Protein AF-A0A7S2C4W4-F1 (afdb_monomer_lite)

Organism: NCBI:txid156173

Sequence (121 aa):
ASQEVAYVHTVGALIPRLLAGRKCAALFIGAPGSGKSYAAFGSSFGVDRHSTEPLEFAASGDEEWGAAPRASRQIFESLGEAVGPAGPLELSVTWYELRGTSIIDLLSTPVRGSAKKGGGS

pLDDT: mean 75.78, std 19.7, range [38.66, 96.19]

Foldseek 3Di:
DALVVVLVVFVVVCLVVVVVVDDDDDDQDDDPPPCSCCQAAFPPPPPVVPPPDPPPPPPPDPRRGHNNVVSVVVNVVVLVVDCDPVGRDDDDDWDWDDDPPDIDTPVPDDSPDDPPPPDDD

Structure (mmCIF, N/CA/C/O backbone):
data_AF-A0A7S2C4W4-F1
#
_entry.id   AF-A0A7S2C4W4-F1
#
loop_
_atom_site.group_PDB
_atom_site.id
_atom_site.type_symbol
_atom_site.label_atom_id
_atom_site.label_alt_id
_atom_site.label_comp_id
_atom_site.label_asym_id
_atom_site.label_entity_id
_atom_site.label_seq_id
_atom_site.pdbx_PDB_ins_code
_atom_site.Cartn_x
_atom_site.Cartn_y
_atom_site.Cartn_z
_atom_site.occupancy
_atom_site.B_iso_or_equiv
_atom_site.auth_seq_id
_atom_site.auth_comp_id
_atom_site.auth_asym_id
_atom_site.auth_atom_id
_atom_site.pdbx_PDB_model_num
ATOM 1 N N . ALA A 1 1 ? 9.535 7.581 -16.071 1.00 76.31 1 ALA A N 1
ATOM 2 C CA . ALA A 1 1 ? 9.069 8.393 -14.928 1.00 76.31 1 ALA A CA 1
ATOM 3 C C . ALA A 1 1 ? 9.706 7.837 -13.660 1.00 76.31 1 ALA A C 1
ATOM 5 O O . ALA A 1 1 ? 9.887 6.625 -13.607 1.00 76.31 1 ALA A O 1
ATOM 6 N N . SER A 1 2 ? 10.080 8.680 -12.692 1.00 84.25 2 SER A N 1
ATOM 7 C CA . SER A 1 2 ? 10.555 8.208 -11.381 1.00 84.25 2 SER A CA 1
ATOM 8 C C . SER A 1 2 ? 9.411 7.559 -10.588 1.00 84.25 2 SER A C 1
ATOM 10 O O . SER A 1 2 ? 8.237 7.752 -10.921 1.00 84.25 2 SER A O 1
ATOM 12 N N . GLN A 1 3 ? 9.740 6.799 -9.537 1.00 83.44 3 GLN A N 1
ATOM 13 C CA . GLN A 1 3 ? 8.733 6.223 -8.635 1.00 83.44 3 GLN A CA 1
ATOM 14 C C . GLN A 1 3 ? 7.874 7.305 -7.974 1.00 83.44 3 GLN A C 1
ATOM 16 O O . GLN A 1 3 ? 6.664 7.141 -7.854 1.00 83.44 3 GLN A O 1
ATOM 21 N N . GLU A 1 4 ? 8.482 8.436 -7.623 1.00 85.75 4 GLU A N 1
ATOM 22 C CA . GLU A 1 4 ? 7.785 9.595 -7.075 1.00 85.75 4 GLU A CA 1
ATOM 23 C C . G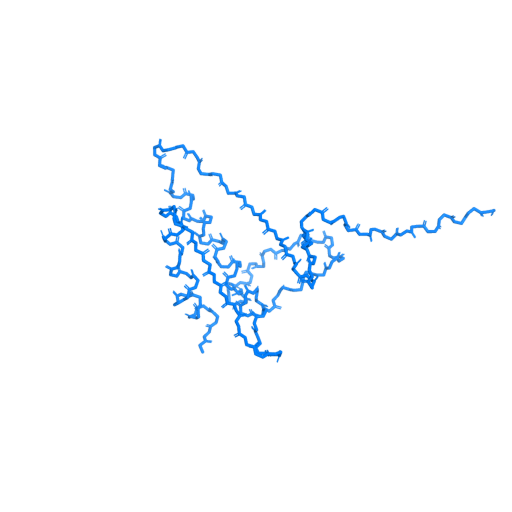LU A 1 4 ? 6.765 10.177 -8.063 1.00 85.75 4 GLU A C 1
ATOM 25 O O . GLU A 1 4 ? 5.596 10.345 -7.721 1.00 85.75 4 GLU A O 1
ATOM 30 N N . VAL A 1 5 ? 7.164 10.408 -9.319 1.00 89.00 5 VAL A N 1
ATOM 31 C CA . VAL A 1 5 ? 6.246 10.919 -10.350 1.00 89.00 5 VAL A CA 1
ATOM 32 C C . VAL A 1 5 ? 5.105 9.929 -10.591 1.00 89.00 5 VAL A C 1
ATOM 34 O O . VAL A 1 5 ? 3.943 10.327 -10.685 1.00 89.00 5 VAL A O 1
ATOM 37 N N . ALA A 1 6 ? 5.409 8.629 -10.652 1.00 89.06 6 ALA A N 1
ATOM 38 C CA . ALA A 1 6 ? 4.383 7.600 -10.783 1.00 89.06 6 ALA A CA 1
ATOM 39 C C . ALA A 1 6 ? 3.416 7.616 -9.588 1.00 89.06 6 ALA A C 1
ATOM 41 O O . ALA A 1 6 ? 2.205 7.542 -9.789 1.00 89.06 6 ALA A O 1
ATOM 42 N N . TYR A 1 7 ? 3.928 7.763 -8.365 1.00 92.94 7 TYR A N 1
ATOM 43 C CA . TYR A 1 7 ? 3.131 7.850 -7.145 1.00 92.94 7 TYR A CA 1
ATOM 44 C C . TYR A 1 7 ? 2.171 9.044 -7.163 1.00 92.94 7 TYR A C 1
ATOM 46 O O . TYR A 1 7 ? 0.964 8.845 -6.998 1.00 92.94 7 TYR A O 1
ATOM 54 N N . VAL A 1 8 ? 2.678 10.256 -7.420 1.00 92.62 8 VAL A N 1
ATOM 55 C CA . VAL A 1 8 ? 1.890 11.504 -7.417 1.00 92.62 8 VAL A CA 1
ATOM 56 C C . VAL A 1 8 ? 0.684 11.406 -8.353 1.00 92.62 8 VAL A C 1
ATOM 58 O O . VAL A 1 8 ? -0.430 11.776 -7.980 1.00 92.62 8 VAL A O 1
ATOM 61 N N . HIS A 1 9 ? 0.878 10.845 -9.547 1.00 93.12 9 HIS A N 1
ATOM 62 C CA . HIS A 1 9 ? -0.175 10.740 -10.559 1.00 93.12 9 HIS A CA 1
ATOM 63 C C . HIS A 1 9 ? -1.039 9.472 -10.457 1.00 93.12 9 HIS A C 1
ATOM 65 O O . HIS A 1 9 ? -1.953 9.302 -11.264 1.00 93.12 9 HIS A O 1
ATOM 71 N N . THR A 1 10 ? -0.786 8.587 -9.486 1.00 94.06 10 THR A N 1
ATOM 72 C CA . THR A 1 10 ? -1.569 7.356 -9.288 1.00 94.06 10 THR A CA 1
ATOM 73 C C . THR A 1 10 ? -2.068 7.229 -7.849 1.00 94.06 10 THR A C 1
ATOM 75 O O . THR A 1 10 ? -3.141 7.736 -7.525 1.00 94.06 10 THR A O 1
ATOM 78 N N . VAL A 1 11 ? -1.308 6.567 -6.976 1.00 95.94 11 VAL A N 1
ATOM 79 C CA . VAL A 1 11 ? -1.693 6.253 -5.595 1.00 95.94 11 VAL A CA 1
ATOM 80 C C . VAL A 1 11 ? -1.850 7.517 -4.751 1.00 95.94 11 VAL A C 1
ATOM 82 O O . VAL A 1 11 ? -2.841 7.634 -4.033 1.00 95.94 11 VAL A O 1
ATOM 85 N N . GLY A 1 12 ? -0.951 8.495 -4.891 1.00 94.31 12 GLY A N 1
ATOM 86 C CA . GLY A 1 12 ? -1.017 9.759 -4.149 1.00 94.31 12 GLY A CA 1
ATOM 87 C C . GLY A 1 12 ? -2.324 10.520 -4.393 1.00 94.31 12 GLY A C 1
ATOM 88 O O . GLY A 1 12 ? -2.937 11.039 -3.461 1.00 94.31 12 GLY A O 1
ATOM 89 N N . ALA A 1 13 ? -2.838 10.489 -5.626 1.00 94.75 13 ALA A N 1
ATOM 90 C CA . ALA A 1 13 ? -4.115 11.110 -5.976 1.00 94.75 13 ALA A CA 1
ATOM 91 C C . ALA A 1 13 ? -5.338 10.434 -5.313 1.00 94.75 13 ALA A C 1
ATOM 93 O O . ALA A 1 13 ? -6.434 11.006 -5.299 1.00 94.75 13 ALA A O 1
ATOM 94 N N . LEU A 1 14 ? -5.196 9.217 -4.775 1.00 95.56 14 LEU A N 1
ATOM 95 C CA . LEU A 1 14 ? -6.270 8.504 -4.075 1.00 95.56 14 LEU A CA 1
ATOM 96 C C . LEU A 1 14 ? -6.356 8.868 -2.588 1.00 95.56 14 LEU A C 1
ATOM 98 O O . LEU A 1 14 ? -7.435 8.721 -2.010 1.00 95.56 14 LEU A O 1
ATOM 102 N N . ILE A 1 15 ? -5.274 9.368 -1.982 1.00 92.06 15 ILE A N 1
ATOM 103 C CA . ILE A 1 15 ? -5.197 9.609 -0.533 1.00 92.06 15 ILE A CA 1
ATOM 104 C C . ILE A 1 15 ? -6.267 10.596 -0.039 1.00 92.06 15 ILE A C 1
ATOM 106 O O . ILE A 1 15 ? -7.016 10.227 0.866 1.00 92.06 15 ILE A O 1
ATOM 110 N N . PRO A 1 16 ? -6.489 11.774 -0.660 1.00 90.31 16 PRO A N 1
ATOM 111 C CA . PRO A 1 16 ? -7.549 12.682 -0.207 1.00 90.31 16 PRO A CA 1
ATOM 112 C C . PRO A 1 16 ? -8.953 12.066 -0.294 1.00 90.31 16 PRO A C 1
ATOM 114 O O . PRO A 1 16 ? -9.833 12.376 0.504 1.00 90.31 16 PRO A O 1
ATOM 117 N N . ARG A 1 17 ? -9.180 11.160 -1.256 1.00 91.75 17 ARG A N 1
ATOM 118 C CA . ARG A 1 17 ? -10.462 10.452 -1.405 1.00 91.75 17 ARG A CA 1
ATOM 119 C C . ARG A 1 17 ? -10.645 9.405 -0.308 1.00 91.75 17 ARG A C 1
ATOM 121 O O . ARG A 1 17 ? -11.756 9.273 0.198 1.00 91.75 17 ARG A O 1
ATOM 128 N N . LEU A 1 18 ? -9.571 8.694 0.044 1.00 90.62 18 LEU A N 1
ATOM 129 C CA . LEU A 1 18 ? -9.552 7.738 1.149 1.00 90.62 18 LEU A CA 1
ATOM 130 C C . LEU A 1 18 ? -9.865 8.440 2.477 1.00 90.62 18 LEU A C 1
ATOM 132 O O . LEU A 1 18 ? -10.761 8.009 3.194 1.00 90.62 18 LEU A O 1
ATOM 136 N N . LEU A 1 19 ? -9.196 9.564 2.752 1.00 86.38 19 LEU A N 1
ATOM 137 C CA . LEU A 1 19 ? -9.407 10.363 3.967 1.00 86.38 19 LEU A CA 1
ATOM 138 C C . LEU A 1 19 ? -10.808 10.990 4.036 1.00 86.38 19 LEU A C 1
ATOM 140 O O . LEU A 1 19 ? -11.354 11.162 5.118 1.00 86.38 19 LEU A O 1
ATOM 144 N N . ALA A 1 20 ? -11.441 11.248 2.889 1.00 86.38 20 ALA A N 1
ATOM 145 C CA . ALA A 1 20 ? -12.849 11.641 2.808 1.00 86.38 20 ALA A CA 1
ATOM 146 C C . ALA A 1 20 ? -13.839 10.466 3.011 1.00 86.38 20 ALA A C 1
ATOM 148 O O . ALA A 1 20 ? -15.026 10.602 2.707 1.00 86.38 20 ALA A O 1
ATOM 149 N N . GLY A 1 21 ? -13.370 9.298 3.463 1.00 86.50 21 GLY A N 1
ATOM 150 C CA . GLY A 1 21 ? -14.196 8.126 3.768 1.00 86.50 21 GLY A CA 1
ATOM 151 C C . GLY A 1 21 ? -14.542 7.246 2.564 1.00 86.50 21 GLY A C 1
ATOM 152 O O . GLY A 1 21 ? -15.405 6.371 2.671 1.00 86.50 21 GLY A O 1
ATOM 153 N N . ARG A 1 22 ? -13.906 7.448 1.399 1.00 91.50 22 ARG A N 1
ATOM 154 C CA . ARG A 1 22 ? -14.135 6.577 0.234 1.00 91.50 22 ARG A CA 1
ATOM 155 C C . ARG A 1 22 ? -13.249 5.339 0.261 1.00 91.50 22 ARG A C 1
ATOM 157 O O . ARG A 1 22 ? -12.131 5.351 0.759 1.00 91.50 22 ARG A O 1
ATOM 164 N N . LYS A 1 23 ? -13.733 4.276 -0.380 1.00 94.31 23 LYS A N 1
ATOM 165 C CA . LYS A 1 23 ? -12.946 3.070 -0.655 1.00 94.31 23 LYS A CA 1
ATOM 166 C C . LYS A 1 23 ? -12.129 3.280 -1.928 1.00 94.31 23 LYS A C 1
ATOM 168 O O . LYS A 1 23 ? -12.695 3.581 -2.978 1.00 94.31 23 LYS A O 1
ATOM 173 N N . CYS A 1 24 ? -10.817 3.101 -1.828 1.00 94.81 24 CYS A N 1
ATOM 174 C CA . CYS A 1 24 ? -9.864 3.276 -2.921 1.00 94.81 24 CYS A CA 1
ATOM 175 C C . CYS A 1 24 ? -9.043 1.994 -3.106 1.00 94.81 24 CYS A C 1
ATOM 177 O O . CYS A 1 24 ? -8.740 1.310 -2.133 1.00 94.81 24 CYS A O 1
ATOM 179 N N . ALA A 1 25 ? -8.660 1.688 -4.345 1.00 95.25 25 ALA A N 1
ATOM 180 C CA . ALA A 1 25 ? -7.770 0.576 -4.665 1.00 95.25 25 ALA A CA 1
ATOM 181 C C . ALA A 1 25 ? -6.801 0.986 -5.778 1.00 95.25 25 ALA A C 1
ATOM 183 O O . ALA A 1 25 ? -7.177 1.721 -6.692 1.00 95.25 25 ALA A O 1
ATOM 184 N N . ALA A 1 26 ? -5.570 0.485 -5.705 1.00 95.00 26 ALA A N 1
ATOM 185 C CA . ALA A 1 26 ? -4.560 0.633 -6.744 1.00 95.00 26 ALA A CA 1
ATOM 186 C C . ALA A 1 26 ? -4.074 -0.752 -7.179 1.00 95.00 26 ALA A C 1
ATOM 188 O O . ALA A 1 26 ? -3.847 -1.627 -6.345 1.00 95.00 26 ALA 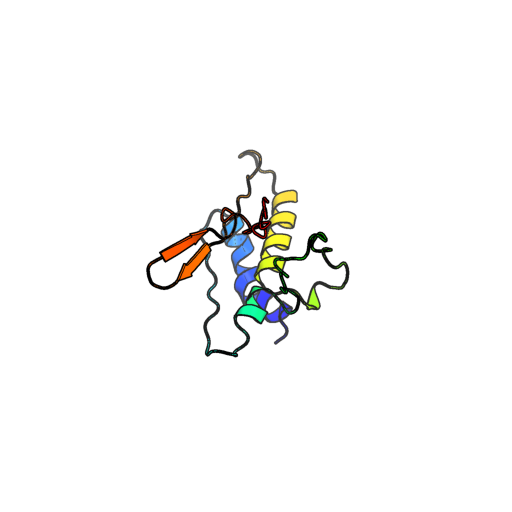A O 1
ATOM 189 N N . LEU A 1 27 ? -3.933 -0.949 -8.490 1.00 95.62 27 LEU A N 1
ATOM 190 C CA . LEU A 1 27 ? -3.556 -2.228 -9.087 1.00 95.62 27 LEU A CA 1
ATOM 191 C C . LEU A 1 27 ? -2.236 -2.077 -9.841 1.00 95.62 27 LEU A C 1
ATOM 193 O O . LEU A 1 27 ? -2.098 -1.206 -10.697 1.00 95.62 27 LEU A O 1
ATOM 197 N N . PHE A 1 28 ? -1.288 -2.968 -9.558 1.00 94.44 28 PHE A N 1
ATOM 198 C CA . PHE A 1 28 ? 0.003 -3.037 -10.241 1.00 94.44 28 PHE A CA 1
ATOM 199 C C . PHE A 1 28 ? -0.027 -4.208 -11.226 1.00 94.44 28 PHE A C 1
ATOM 201 O O . PHE A 1 28 ? 0.118 -5.364 -10.830 1.00 94.44 28 PHE A O 1
ATOM 208 N N . ILE A 1 29 ? -0.248 -3.920 -12.510 1.00 95.50 29 ILE A N 1
ATOM 209 C CA . ILE A 1 29 ? -0.478 -4.927 -13.558 1.00 95.50 29 ILE A CA 1
ATOM 210 C C . ILE A 1 29 ? 0.649 -4.863 -14.594 1.00 95.50 29 ILE A C 1
ATOM 212 O O . ILE A 1 29 ? 1.084 -3.786 -14.988 1.00 95.50 29 ILE A O 1
ATOM 216 N N . GLY A 1 30 ? 1.132 -6.025 -15.036 1.00 95.12 30 GLY A N 1
ATOM 217 C CA . GLY A 1 30 ? 2.216 -6.133 -16.012 1.00 95.12 30 GLY A CA 1
ATOM 218 C C . GLY A 1 30 ? 2.831 -7.531 -16.073 1.00 95.12 30 GLY A C 1
ATOM 219 O O . GLY A 1 30 ? 2.616 -8.360 -15.182 1.00 95.12 30 GLY A O 1
ATOM 220 N N . ALA A 1 31 ? 3.622 -7.792 -17.114 1.00 96.19 31 ALA A N 1
ATOM 221 C CA . ALA A 1 31 ? 4.303 -9.071 -17.325 1.00 96.19 31 ALA A CA 1
ATOM 222 C C . ALA A 1 31 ? 5.279 -9.424 -16.176 1.00 96.19 31 ALA A C 1
ATOM 224 O O . ALA A 1 31 ? 5.721 -8.539 -15.435 1.00 96.19 31 ALA A O 1
ATOM 225 N N . PRO A 1 32 ? 5.628 -10.706 -15.963 1.00 93.38 32 PRO A N 1
ATOM 226 C CA . PRO A 1 32 ? 6.719 -11.077 -15.059 1.00 93.38 32 PRO A CA 1
ATOM 227 C C . PRO A 1 32 ? 7.994 -10.271 -15.363 1.00 93.38 32 PRO A C 1
ATOM 229 O O . PRO A 1 32 ? 8.313 -10.032 -16.521 1.00 93.38 32 PRO A O 1
ATOM 232 N N . GLY A 1 33 ? 8.683 -9.787 -14.325 1.00 90.19 33 GLY A N 1
ATOM 233 C CA . GLY A 1 33 ? 9.873 -8.938 -14.483 1.00 90.19 33 GLY A CA 1
ATOM 234 C C . GLY A 1 33 ? 9.607 -7.462 -14.816 1.00 90.19 33 GLY A C 1
ATOM 235 O O . GLY A 1 33 ? 10.536 -6.667 -14.773 1.00 90.19 33 GLY A O 1
ATOM 236 N N . SER A 1 34 ? 8.359 -7.038 -15.049 1.00 92.69 34 SER A N 1
ATOM 237 C CA . SER A 1 34 ? 8.036 -5.643 -15.414 1.00 92.69 34 SER A CA 1
ATOM 238 C C . SER A 1 34 ? 8.132 -4.620 -14.266 1.00 92.69 34 SER A C 1
ATOM 240 O O . SER A 1 34 ? 7.578 -3.529 -14.373 1.00 92.69 34 SER A O 1
ATOM 242 N N . GLY A 1 35 ? 8.726 -4.982 -13.125 1.00 90.31 35 GLY A N 1
ATOM 243 C CA . GLY A 1 35 ? 8.881 -4.074 -11.985 1.00 90.31 35 GLY A CA 1
ATOM 244 C C . GLY A 1 35 ? 7.613 -3.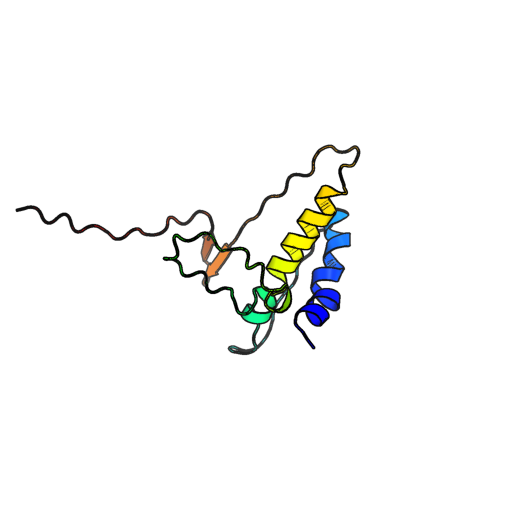792 -11.165 1.00 90.31 35 GLY A C 1
ATOM 245 O O . GLY A 1 35 ? 7.594 -2.813 -10.433 1.00 90.31 35 GLY A O 1
ATOM 246 N N . LYS A 1 36 ? 6.560 -4.627 -11.223 1.00 92.25 36 LYS A N 1
ATOM 247 C CA . LYS A 1 36 ? 5.330 -4.433 -10.413 1.00 92.25 36 LYS A CA 1
ATOM 248 C C . LYS A 1 36 ? 5.616 -4.316 -8.913 1.00 92.25 36 LYS A C 1
ATOM 250 O O . LYS A 1 36 ? 5.191 -3.358 -8.280 1.00 92.25 36 LYS A O 1
ATOM 255 N N . SER A 1 37 ? 6.347 -5.286 -8.360 1.00 89.88 37 SER A N 1
ATOM 256 C CA . SER A 1 37 ? 6.703 -5.302 -6.937 1.00 89.88 37 SER A CA 1
ATOM 257 C C . SER A 1 37 ? 7.628 -4.142 -6.587 1.00 89.88 37 SER A C 1
ATOM 259 O O . SER A 1 37 ? 7.450 -3.521 -5.551 1.00 89.88 37 SER A O 1
ATOM 261 N N . TYR A 1 38 ? 8.550 -3.796 -7.489 1.00 88.88 38 TYR A N 1
ATOM 262 C CA . TYR A 1 38 ? 9.414 -2.628 -7.340 1.00 88.88 38 TYR A CA 1
ATOM 263 C C . TYR A 1 38 ? 8.600 -1.326 -7.280 1.00 88.88 38 TYR A C 1
ATOM 265 O O . TYR A 1 38 ? 8.807 -0.520 -6.386 1.00 88.88 38 TYR A O 1
ATOM 273 N N . ALA A 1 39 ? 7.614 -1.141 -8.161 1.00 90.38 39 ALA A N 1
ATOM 274 C CA . ALA A 1 39 ? 6.737 0.029 -8.143 1.00 90.38 39 ALA A CA 1
ATOM 275 C C . ALA A 1 39 ? 5.829 0.075 -6.900 1.00 90.38 39 ALA A C 1
ATOM 277 O O . ALA A 1 39 ? 5.552 1.154 -6.378 1.00 90.38 39 ALA A O 1
ATOM 278 N N . ALA A 1 40 ? 5.364 -1.082 -6.420 1.00 91.31 40 ALA A N 1
ATOM 279 C CA . ALA A 1 40 ? 4.516 -1.169 -5.236 1.00 91.31 40 ALA A CA 1
ATOM 280 C C . ALA A 1 40 ? 5.299 -0.939 -3.934 1.00 91.31 40 ALA A C 1
ATOM 282 O O . ALA A 1 40 ? 4.819 -0.219 -3.064 1.00 91.31 40 ALA A O 1
ATOM 283 N N . PHE A 1 41 ? 6.498 -1.508 -3.805 1.00 87.75 41 PHE A N 1
ATOM 284 C CA . PHE A 1 41 ? 7.202 -1.613 -2.524 1.00 87.75 41 PHE A CA 1
ATOM 285 C C . PHE A 1 41 ? 8.576 -0.927 -2.484 1.00 87.75 41 PHE A C 1
ATOM 287 O O . PHE A 1 41 ? 8.994 -0.507 -1.412 1.00 87.75 41 PHE A O 1
ATOM 294 N N . GLY A 1 42 ? 9.249 -0.740 -3.621 1.00 86.94 42 GLY A N 1
ATOM 295 C CA . GLY A 1 42 ? 10.589 -0.142 -3.703 1.00 86.94 42 GLY A CA 1
ATOM 296 C C . GLY A 1 42 ? 11.706 -1.144 -4.013 1.00 86.94 42 GLY A C 1
ATOM 297 O O . GLY A 1 42 ? 11.442 -2.334 -4.213 1.00 86.94 42 GLY A O 1
ATOM 298 N N . SER A 1 43 ? 12.955 -0.666 -4.077 1.00 76.06 43 SER A N 1
ATOM 299 C CA . SER A 1 43 ? 14.166 -1.511 -4.212 1.00 76.06 43 SER A CA 1
ATOM 300 C C . SER A 1 43 ? 14.516 -2.232 -2.914 1.00 76.06 43 SER A C 1
ATOM 302 O O . SER A 1 43 ? 14.965 -3.375 -2.953 1.00 76.06 43 SER A O 1
ATOM 304 N N . SER A 1 44 ? 14.265 -1.579 -1.781 1.00 59.94 44 SER A N 1
ATOM 305 C CA . SER A 1 44 ? 14.721 -2.012 -0.455 1.00 59.94 44 SER A CA 1
ATOM 306 C C . SER A 1 44 ? 13.707 -2.862 0.305 1.00 59.94 44 SER A C 1
ATOM 308 O O . SER A 1 44 ? 13.896 -3.173 1.476 1.00 59.94 44 SER A O 1
ATOM 310 N N . PHE A 1 45 ? 12.661 -3.346 -0.374 1.00 53.91 45 PHE A N 1
ATOM 311 C CA . PHE A 1 45 ? 11.757 -4.357 0.180 1.00 53.91 45 PHE A CA 1
ATOM 312 C C . PHE A 1 45 ? 12.370 -5.768 0.115 1.00 53.91 45 PHE A C 1
ATOM 314 O O . PHE A 1 45 ? 11.749 -6.740 -0.316 1.00 53.91 45 PHE A O 1
ATOM 321 N N . GLY A 1 46 ? 13.619 -5.875 0.564 1.00 45.09 46 GLY A N 1
ATOM 322 C CA . GLY A 1 46 ? 14.191 -7.105 1.075 1.00 45.09 46 GLY A CA 1
ATOM 323 C C . GLY A 1 46 ? 13.774 -7.237 2.531 1.00 45.09 46 GLY A C 1
ATOM 324 O O . GLY A 1 46 ? 14.561 -6.954 3.424 1.00 45.09 46 GLY A O 1
ATOM 325 N N . VAL A 1 47 ? 12.530 -7.656 2.785 1.00 47.56 47 VAL A N 1
ATOM 326 C CA . VAL A 1 47 ? 12.202 -8.239 4.091 1.0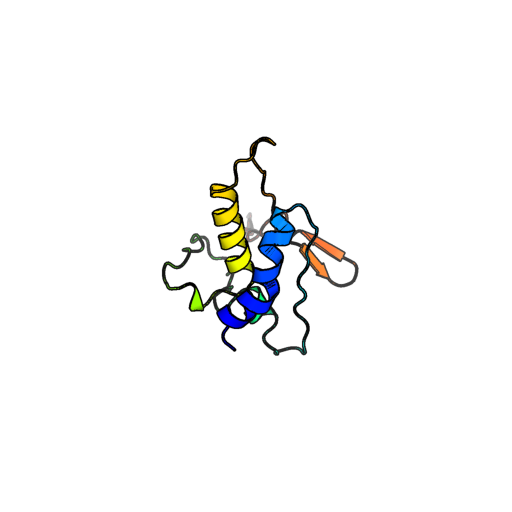0 47.56 47 VAL A CA 1
ATOM 327 C C . VAL A 1 47 ? 12.965 -9.554 4.134 1.00 47.56 47 VAL A C 1
ATOM 329 O O . VAL A 1 47 ? 12.449 -10.597 3.722 1.00 47.56 47 VAL A O 1
ATOM 332 N N . ASP A 1 48 ? 14.229 -9.503 4.543 1.00 44.00 48 ASP A N 1
ATOM 333 C CA . ASP A 1 48 ? 14.900 -10.711 4.970 1.00 44.00 48 ASP A CA 1
ATOM 334 C C . ASP A 1 48 ? 14.072 -11.233 6.144 1.00 44.00 48 ASP A C 1
ATOM 336 O O . ASP A 1 48 ? 13.994 -10.614 7.205 1.00 44.00 48 ASP A O 1
ATOM 340 N N . ARG A 1 49 ? 13.372 -12.352 5.931 1.00 44.00 49 ARG A N 1
ATOM 341 C CA . ARG A 1 49 ? 12.525 -12.997 6.947 1.00 44.00 49 ARG A CA 1
ATOM 342 C C . ARG A 1 49 ? 13.325 -13.421 8.187 1.00 44.00 49 ARG A C 1
ATOM 344 O O . ARG A 1 49 ? 12.726 -13.898 9.150 1.00 44.00 49 ARG A O 1
ATOM 351 N N . HIS A 1 50 ? 14.648 -13.267 8.153 1.00 40.88 50 HIS A N 1
ATOM 352 C CA . HIS A 1 50 ? 15.578 -13.546 9.237 1.00 40.88 50 HIS A CA 1
ATOM 353 C C . HIS A 1 50 ? 16.268 -12.305 9.817 1.00 40.88 50 HIS A C 1
ATOM 355 O O . HIS A 1 50 ? 17.039 -12.454 10.764 1.00 40.88 50 HIS A O 1
ATOM 361 N N . SER A 1 51 ? 15.977 -11.101 9.317 1.00 46.94 51 SER A N 1
ATOM 362 C CA . SER A 1 51 ? 16.468 -9.869 9.933 1.00 46.94 51 SER A CA 1
ATOM 363 C C . SER A 1 51 ? 15.737 -9.624 11.251 1.00 46.94 51 SER A C 1
ATOM 365 O O . SER A 1 51 ? 14.561 -9.265 11.267 1.00 46.94 51 SER A O 1
ATOM 367 N N . THR A 1 52 ? 16.435 -9.835 12.366 1.00 46.59 52 THR A N 1
ATOM 368 C CA . THR A 1 52 ? 16.014 -9.375 13.699 1.00 46.59 52 THR A CA 1
ATOM 369 C C . THR A 1 52 ? 16.291 -7.898 13.925 1.00 46.59 52 THR A C 1
ATOM 371 O O . THR A 1 52 ? 15.798 -7.335 14.900 1.00 46.59 52 THR A O 1
ATOM 374 N N . GLU A 1 53 ? 17.070 -7.277 13.042 1.00 42.97 53 GLU A N 1
ATOM 375 C CA . GLU A 1 53 ? 17.235 -5.836 13.055 1.00 42.97 53 GLU A CA 1
ATOM 376 C C . GLU A 1 53 ? 15.892 -5.202 12.682 1.00 42.97 53 GLU A C 1
ATOM 378 O O . GLU A 1 53 ? 15.257 -5.651 11.712 1.00 42.97 53 GLU A O 1
ATOM 383 N N . PRO A 1 54 ? 15.428 -4.190 13.442 1.00 46.62 54 PRO A N 1
ATOM 384 C CA . PRO A 1 54 ? 14.353 -3.329 12.984 1.00 46.62 54 PRO A CA 1
ATOM 385 C C . PRO A 1 54 ? 14.658 -2.949 11.540 1.00 46.62 54 PRO A C 1
ATOM 387 O O . PRO A 1 54 ? 15.816 -2.689 11.217 1.00 46.62 54 PRO A O 1
ATOM 390 N N . LEU A 1 55 ? 13.643 -2.916 10.674 1.00 50.88 55 LEU A N 1
ATOM 391 C CA . LEU A 1 55 ? 13.767 -2.154 9.439 1.00 50.88 55 LEU A CA 1
ATOM 392 C C . LEU A 1 55 ? 14.176 -0.753 9.889 1.00 50.88 55 LEU A C 1
ATOM 394 O O . LEU A 1 55 ? 13.328 0.003 10.368 1.00 50.88 55 LEU A O 1
ATOM 398 N N . GLU A 1 56 ? 15.475 -0.447 9.839 1.00 43.78 56 GLU A N 1
ATOM 399 C CA . GLU A 1 56 ? 15.940 0.914 9.970 1.00 43.78 56 GLU A CA 1
ATOM 400 C C . GLU A 1 56 ? 15.181 1.614 8.867 1.00 43.78 56 GLU A C 1
ATOM 402 O O . GLU A 1 56 ? 15.332 1.301 7.683 1.00 43.78 56 GLU A O 1
ATOM 407 N N . PHE A 1 57 ? 14.235 2.450 9.282 1.00 48.41 57 PHE A N 1
ATOM 408 C CA . PHE A 1 57 ? 13.518 3.315 8.384 1.00 48.41 57 PHE A CA 1
ATOM 409 C C . PHE A 1 57 ? 14.604 4.200 7.815 1.00 48.41 57 PHE A C 1
ATOM 411 O O . PHE A 1 57 ? 15.051 5.129 8.488 1.00 48.41 57 PHE A O 1
ATOM 418 N N . ALA A 1 58 ? 15.163 3.766 6.687 1.00 45.91 58 ALA A N 1
ATOM 419 C CA . ALA A 1 58 ? 16.451 4.239 6.262 1.00 45.91 58 ALA A CA 1
ATOM 420 C C . ALA A 1 58 ? 16.283 5.739 6.074 1.00 45.91 58 ALA A C 1
ATOM 422 O O . ALA A 1 58 ? 15.534 6.193 5.211 1.00 45.91 58 ALA A O 1
ATOM 423 N N . ALA A 1 59 ? 16.939 6.517 6.934 1.00 43.88 59 ALA A N 1
ATOM 424 C CA . ALA A 1 59 ? 16.972 7.965 6.800 1.00 43.88 59 ALA A CA 1
ATOM 425 C C . ALA A 1 59 ? 17.572 8.364 5.434 1.00 43.88 59 ALA A C 1
ATOM 427 O O . ALA A 1 59 ? 17.449 9.511 5.007 1.00 43.88 59 ALA A O 1
ATOM 428 N N . SER A 1 60 ? 18.185 7.406 4.722 1.00 44.78 60 SER A N 1
ATOM 429 C CA . SER A 1 60 ? 18.483 7.472 3.299 1.00 44.78 60 SER A CA 1
ATOM 430 C C . SER A 1 60 ? 17.208 7.404 2.447 1.00 44.78 60 SER A C 1
ATOM 432 O O . SER A 1 60 ? 16.858 6.360 1.907 1.00 44.78 60 SER A O 1
ATOM 434 N N . GLY A 1 61 ? 16.568 8.564 2.310 1.00 52.50 61 GLY A N 1
ATOM 435 C CA . GLY A 1 61 ? 15.915 9.017 1.083 1.00 52.50 61 GLY A CA 1
ATOM 436 C C . GLY A 1 61 ? 14.639 8.289 0.661 1.00 52.50 61 GLY A C 1
ATOM 437 O O . GLY A 1 61 ? 14.653 7.132 0.254 1.00 52.50 61 GLY A O 1
ATOM 438 N N . ASP A 1 62 ? 13.546 9.048 0.577 1.00 60.19 62 ASP A N 1
ATOM 439 C CA . ASP A 1 62 ? 12.287 8.635 -0.057 1.00 60.19 62 ASP A CA 1
ATOM 440 C C . ASP A 1 62 ? 12.475 8.065 -1.482 1.00 60.19 62 ASP A C 1
ATOM 442 O O . ASP A 1 62 ? 11.573 7.416 -2.002 1.00 60.19 62 ASP A O 1
ATOM 446 N N . GLU A 1 63 ? 13.619 8.291 -2.136 1.00 65.25 63 GLU A N 1
ATOM 447 C CA . GLU A 1 63 ? 13.932 7.892 -3.515 1.00 65.25 63 GLU A CA 1
ATOM 448 C C . GLU A 1 63 ? 13.728 6.398 -3.808 1.00 65.25 63 GLU A C 1
ATOM 450 O O . GLU A 1 63 ? 13.289 6.057 -4.909 1.00 65.25 63 GLU A O 1
ATOM 455 N N . GLU A 1 64 ? 13.975 5.516 -2.836 1.00 75.56 64 GLU A N 1
ATOM 456 C CA . GLU A 1 64 ? 13.881 4.060 -3.022 1.00 75.56 64 GLU A CA 1
ATOM 457 C C . GLU A 1 64 ? 12.499 3.468 -2.728 1.00 75.56 64 GLU A C 1
ATOM 459 O O . GLU A 1 64 ? 12.266 2.271 -2.935 1.00 75.56 64 GLU A O 1
ATOM 464 N N . TRP A 1 65 ? 11.576 4.282 -2.217 1.00 84.38 65 TRP A N 1
ATOM 465 C CA . TRP A 1 65 ? 10.263 3.814 -1.805 1.00 84.38 65 TRP A CA 1
ATOM 466 C C . TRP A 1 65 ? 9.296 3.666 -2.969 1.00 84.38 65 TRP A C 1
ATOM 468 O O . TRP A 1 65 ? 8.995 4.621 -3.694 1.00 84.38 65 TRP A O 1
ATOM 478 N N . GLY A 1 66 ? 8.681 2.486 -3.031 1.00 89.50 66 GLY A N 1
ATOM 479 C CA . GLY A 1 66 ? 7.503 2.257 -3.852 1.00 89.50 66 GLY A CA 1
ATOM 480 C C . GLY A 1 66 ? 6.263 2.975 -3.315 1.00 89.50 66 GLY A C 1
ATOM 481 O O . GLY A 1 66 ? 6.280 3.702 -2.320 1.00 89.50 66 GLY A O 1
ATOM 482 N N . ALA A 1 67 ? 5.138 2.756 -3.981 1.00 92.38 67 ALA A N 1
ATOM 483 C CA . ALA A 1 67 ? 3.903 3.461 -3.676 1.00 92.38 67 ALA A CA 1
ATOM 484 C C . ALA A 1 67 ? 3.300 3.135 -2.297 1.00 92.38 67 ALA A C 1
ATOM 486 O O . ALA A 1 67 ? 2.696 4.016 -1.692 1.00 92.38 67 ALA A O 1
ATOM 487 N N . ALA A 1 68 ? 3.440 1.903 -1.798 1.00 90.94 68 ALA A N 1
ATOM 488 C CA . ALA A 1 68 ? 2.867 1.478 -0.522 1.00 90.94 68 ALA A CA 1
ATOM 489 C C . ALA A 1 68 ? 3.491 2.205 0.688 1.00 90.94 68 ALA A C 1
ATOM 491 O O . ALA A 1 68 ? 2.733 2.858 1.404 1.00 90.94 68 ALA A O 1
ATOM 492 N N . PRO A 1 69 ? 4.825 2.196 0.908 1.00 88.25 69 PRO A N 1
ATOM 493 C CA . PRO A 1 69 ? 5.425 2.958 2.009 1.00 88.25 69 PRO A CA 1
ATOM 494 C C . PRO A 1 69 ? 5.177 4.473 1.899 1.00 88.25 69 PRO A C 1
ATOM 496 O O . PRO A 1 69 ? 4.879 5.113 2.908 1.00 88.25 69 PRO A O 1
ATOM 499 N N . ARG A 1 70 ? 5.184 5.043 0.681 1.00 90.06 70 ARG A N 1
ATOM 500 C CA . ARG A 1 70 ? 4.823 6.459 0.457 1.00 90.06 70 ARG A CA 1
ATOM 501 C C . ARG A 1 70 ? 3.381 6.765 0.862 1.00 90.06 70 ARG A C 1
ATOM 503 O O . ARG A 1 70 ? 3.138 7.744 1.562 1.00 90.06 70 ARG A O 1
ATOM 510 N N . ALA A 1 71 ? 2.437 5.914 0.457 1.00 92.00 71 ALA A N 1
ATOM 511 C CA . ALA A 1 71 ? 1.031 6.050 0.823 1.00 92.00 71 ALA A CA 1
ATOM 512 C C . ALA A 1 71 ? 0.839 5.959 2.336 1.00 92.00 71 ALA A C 1
ATOM 514 O O . ALA A 1 71 ? 0.139 6.791 2.906 1.00 92.00 71 ALA A O 1
ATOM 515 N N . SER A 1 72 ? 1.481 4.988 2.991 1.00 89.19 72 SER A N 1
ATOM 516 C CA . SER A 1 72 ? 1.434 4.849 4.447 1.00 89.19 72 SER A CA 1
ATOM 517 C C . SER A 1 72 ? 1.921 6.118 5.141 1.00 89.19 72 SER A C 1
ATOM 519 O O . SER A 1 72 ? 1.193 6.651 5.976 1.00 89.19 72 SER A O 1
ATOM 521 N N . ARG A 1 73 ? 3.091 6.648 4.754 1.00 87.06 73 ARG A N 1
ATOM 522 C CA . ARG A 1 73 ? 3.622 7.902 5.307 1.00 87.06 73 ARG A CA 1
ATOM 523 C C . ARG A 1 73 ? 2.642 9.061 5.125 1.00 87.06 73 ARG A C 1
ATOM 525 O O . ARG A 1 73 ? 2.276 9.691 6.110 1.00 87.06 73 ARG A O 1
ATOM 532 N N . GLN A 1 74 ? 2.156 9.284 3.903 1.00 88.69 74 GLN A N 1
ATOM 533 C CA . GLN A 1 74 ? 1.237 10.388 3.622 1.00 88.69 74 GLN A CA 1
ATOM 534 C C . GLN A 1 74 ? -0.083 10.257 4.398 1.00 88.69 74 GLN A C 1
ATOM 536 O O . GLN A 1 74 ? -0.624 11.263 4.854 1.00 88.69 74 GLN A O 1
ATOM 541 N N . ILE A 1 75 ? -0.613 9.038 4.562 1.00 88.50 75 ILE A N 1
ATOM 542 C CA . ILE A 1 75 ? -1.808 8.790 5.380 1.00 88.50 75 ILE A CA 1
ATOM 543 C C . ILE A 1 75 ? -1.529 9.160 6.838 1.00 88.50 75 ILE A C 1
ATOM 545 O O . ILE A 1 75 ? -2.317 9.899 7.419 1.00 88.50 75 ILE A O 1
ATOM 549 N N . PHE A 1 76 ? -0.420 8.695 7.420 1.00 85.00 76 PHE A N 1
ATOM 550 C CA . PHE A 1 76 ? -0.060 9.028 8.801 1.00 85.00 76 PHE A CA 1
ATOM 551 C C . PHE A 1 76 ? 0.128 10.534 9.009 1.00 85.00 76 PHE A C 1
ATOM 553 O O . PHE A 1 76 ? -0.439 11.085 9.950 1.00 85.00 76 PHE A O 1
ATOM 560 N N . GLU A 1 77 ? 0.861 11.202 8.115 1.00 83.94 77 GLU A N 1
ATOM 561 C CA . GLU A 1 77 ? 1.066 12.656 8.156 1.00 83.94 77 GLU A CA 1
ATOM 562 C C . GLU A 1 77 ? -0.273 13.405 8.066 1.00 83.94 77 GLU A C 1
ATOM 564 O O . GLU A 1 77 ? -0.562 14.257 8.901 1.00 83.94 77 GLU A O 1
ATOM 569 N N . SER A 1 78 ? -1.151 13.010 7.138 1.00 83.25 78 SER A N 1
ATOM 570 C CA . SER A 1 78 ? -2.462 13.653 6.966 1.00 83.25 78 SER A CA 1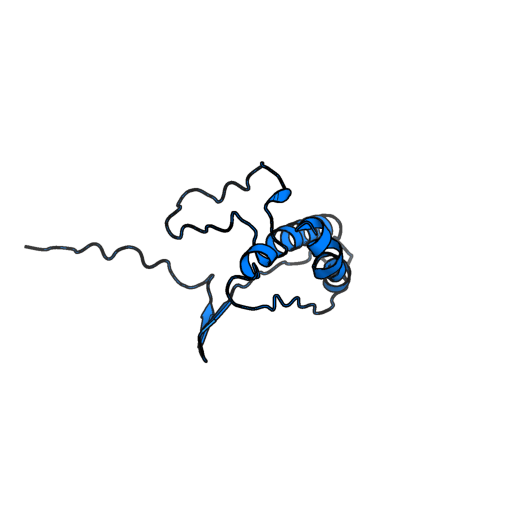
ATOM 571 C C . SER A 1 78 ? -3.414 13.401 8.143 1.00 83.25 78 SER A C 1
ATOM 573 O O . SER A 1 78 ? -4.262 14.237 8.442 1.00 83.25 78 SER A O 1
ATOM 575 N N . LEU A 1 79 ? -3.314 12.244 8.808 1.00 77.69 79 LEU A N 1
ATOM 576 C CA . LEU A 1 79 ? -4.128 11.916 9.983 1.00 77.69 79 LEU A CA 1
ATOM 577 C C . LEU A 1 79 ? -3.669 12.669 11.233 1.00 77.69 79 LEU A C 1
ATOM 579 O O . LEU A 1 79 ? -4.518 13.068 12.029 1.00 77.69 79 LEU A O 1
ATOM 583 N N . GLY A 1 80 ? -2.359 12.899 11.384 1.00 65.69 80 GLY A N 1
ATOM 584 C CA . GLY A 1 80 ? -1.806 13.728 12.461 1.00 65.69 80 GLY A CA 1
ATOM 585 C C . GLY A 1 80 ? -2.358 15.158 12.458 1.00 65.69 80 GLY A C 1
ATOM 586 O O . GLY A 1 80 ? -2.459 15.785 13.510 1.00 65.69 80 GLY A O 1
ATOM 587 N N . GLU A 1 81 ? -2.789 15.639 11.291 1.00 59.94 81 GLU A N 1
ATOM 588 C CA . GLU A 1 81 ? -3.402 16.956 11.092 1.00 59.94 81 GLU A CA 1
ATOM 589 C C . GLU A 1 81 ? -4.944 16.938 11.186 1.00 59.94 81 GLU A C 1
ATOM 591 O O . GLU A 1 81 ? -5.567 17.984 11.371 1.00 59.94 81 GLU A O 1
ATOM 596 N N . ALA A 1 82 ? -5.583 15.765 11.086 1.00 54.00 82 ALA A N 1
ATOM 597 C CA . ALA A 1 82 ? -7.024 15.612 10.852 1.00 54.00 82 ALA A CA 1
ATOM 598 C C . ALA A 1 82 ? -7.828 15.122 12.075 1.00 54.00 82 ALA A C 1
ATOM 600 O O . ALA A 1 82 ? -8.739 14.298 11.938 1.00 54.00 82 ALA A O 1
ATOM 601 N N . VAL A 1 83 ? -7.551 15.643 13.276 1.00 54.88 83 VAL A N 1
ATOM 602 C CA . VAL A 1 83 ? -8.419 15.402 14.447 1.00 54.88 83 VAL A CA 1
ATOM 603 C C . VAL A 1 83 ? -9.705 16.224 14.298 1.00 54.88 83 VAL A C 1
ATOM 605 O O . VAL A 1 83 ? -9.808 17.365 14.746 1.00 54.88 83 VAL A O 1
ATOM 608 N N . GLY A 1 84 ? -10.685 15.654 13.598 1.00 58.00 84 GLY A N 1
ATOM 609 C CA . GLY A 1 84 ? -12.017 16.230 13.426 1.00 58.00 84 GLY A CA 1
ATOM 610 C C . GLY A 1 84 ? -12.963 15.968 14.614 1.00 58.00 84 GLY A C 1
ATOM 611 O O . GLY A 1 84 ? -12.635 15.223 15.538 1.00 58.00 84 GLY A O 1
ATOM 612 N N . PRO A 1 85 ? -14.194 16.517 14.578 1.00 51.41 85 PRO A N 1
ATOM 613 C CA . PRO A 1 85 ? -15.196 16.366 15.644 1.00 51.41 85 PRO A CA 1
ATOM 614 C C . PRO A 1 85 ? -15.743 14.935 15.813 1.00 51.41 85 PRO A C 1
ATOM 616 O O . PRO A 1 85 ? -16.469 14.670 16.766 1.00 51.41 85 PRO A O 1
ATOM 619 N N . ALA A 1 86 ? -15.405 14.011 14.906 1.00 57.59 86 ALA A N 1
ATOM 620 C CA . ALA A 1 86 ? -15.812 12.604 14.948 1.00 57.59 86 ALA A CA 1
ATOM 621 C C . ALA A 1 86 ? -14.955 11.732 15.892 1.00 57.59 86 ALA A C 1
ATOM 623 O O . ALA A 1 86 ? -15.203 10.534 16.004 1.00 57.59 86 ALA A O 1
ATOM 624 N N . GLY A 1 87 ? -13.976 12.324 16.583 1.00 59.22 87 GLY A N 1
ATOM 625 C CA . GLY A 1 87 ? -13.052 11.605 17.458 1.00 59.22 87 GLY A CA 1
ATOM 626 C C . GLY A 1 87 ? -11.789 11.130 16.730 1.00 59.22 87 GLY A C 1
ATOM 627 O O . GLY A 1 87 ? -11.606 11.420 15.544 1.00 59.22 87 GLY A O 1
ATOM 628 N N . PRO A 1 88 ? -10.878 10.446 17.442 1.00 69.19 88 PRO A N 1
ATOM 629 C CA . PRO A 1 88 ? -9.626 9.980 16.863 1.00 69.19 88 PRO A CA 1
ATOM 630 C C . PRO A 1 88 ? -9.902 8.941 15.772 1.00 69.19 88 PRO A C 1
ATOM 632 O O . PRO A 1 88 ? -10.649 7.986 15.980 1.00 69.19 88 PRO A O 1
ATOM 635 N N . LEU A 1 89 ? -9.288 9.127 14.606 1.00 72.12 89 LEU A N 1
ATOM 636 C CA . LEU A 1 89 ? -9.305 8.123 13.549 1.00 72.12 89 LEU A CA 1
ATOM 637 C C . LEU A 1 89 ? -8.385 6.965 13.949 1.00 72.12 89 LEU A C 1
ATOM 639 O O . LEU A 1 89 ? -7.226 7.178 14.301 1.00 72.12 89 LEU A O 1
ATOM 643 N N . GLU A 1 90 ? -8.904 5.741 13.881 1.00 77.44 90 GLU A N 1
ATOM 644 C CA . GLU A 1 90 ? -8.123 4.523 14.085 1.00 77.44 90 GLU A CA 1
ATOM 645 C C . GLU A 1 90 ? -7.626 3.994 12.737 1.00 77.44 90 GLU A C 1
ATOM 647 O O . GLU A 1 90 ? -8.396 3.858 11.781 1.00 77.44 90 GLU A O 1
ATOM 652 N N . LEU A 1 91 ? -6.333 3.679 12.663 1.00 79.50 91 LEU A N 1
ATOM 653 C CA . LEU A 1 91 ? -5.722 3.079 11.485 1.00 79.50 91 LEU A CA 1
ATOM 654 C C . LEU A 1 91 ? -5.425 1.606 11.757 1.00 79.50 91 LEU A C 1
ATOM 656 O O . LEU A 1 91 ? -4.678 1.267 12.670 1.00 79.50 91 LEU A O 1
ATOM 660 N N . SER A 1 92 ? -5.985 0.735 10.921 1.00 86.19 92 SER A N 1
ATOM 661 C CA . SER A 1 92 ? -5.697 -0.698 10.914 1.00 86.19 92 SER A CA 1
ATOM 662 C C . SER A 1 92 ? -5.071 -1.100 9.580 1.00 86.19 92 SER A C 1
ATOM 664 O O . SER A 1 92 ? -5.406 -0.558 8.525 1.00 86.19 92 SER A O 1
ATOM 666 N N . VAL A 1 93 ? -4.134 -2.049 9.623 1.00 89.25 93 VAL A N 1
ATOM 667 C CA . VAL A 1 93 ? -3.439 -2.575 8.442 1.00 89.25 93 VAL A CA 1
ATOM 668 C C . VAL A 1 93 ? -3.613 -4.083 8.402 1.00 89.25 93 VAL A C 1
ATOM 670 O O . VAL A 1 93 ? -3.508 -4.763 9.418 1.00 89.25 93 VAL A O 1
ATOM 673 N N . THR A 1 94 ? -3.858 -4.605 7.206 1.00 91.69 94 THR A N 1
ATOM 674 C CA . THR A 1 94 ? -3.871 -6.041 6.930 1.00 91.69 94 THR A CA 1
ATOM 675 C C . THR A 1 94 ? -2.945 -6.331 5.758 1.00 91.69 94 THR A C 1
ATOM 677 O O . THR A 1 94 ? -2.755 -5.476 4.889 1.00 91.69 94 THR A O 1
ATOM 680 N N . TRP A 1 95 ? -2.357 -7.528 5.719 1.00 91.44 95 TRP A N 1
ATOM 681 C CA . TRP A 1 95 ? -1.514 -7.948 4.604 1.00 91.44 95 TRP A CA 1
ATOM 682 C C . TRP A 1 95 ? -1.808 -9.398 4.245 1.00 91.44 95 TRP A C 1
ATOM 684 O O . TRP A 1 95 ? -1.540 -10.311 5.018 1.00 91.44 95 TRP A O 1
ATOM 694 N N . TYR A 1 96 ? -2.363 -9.602 3.053 1.00 92.88 96 TYR A N 1
ATOM 695 C CA . TYR A 1 96 ? -2.750 -10.917 2.562 1.00 92.88 96 TYR A CA 1
ATOM 696 C C . TYR A 1 96 ? -1.985 -11.306 1.300 1.00 92.88 96 TYR A C 1
ATOM 698 O O . TYR A 1 96 ? -1.640 -10.458 0.473 1.00 92.88 96 TYR A O 1
ATOM 706 N N . GLU A 1 97 ? -1.792 -12.609 1.121 1.00 92.50 97 GLU A N 1
ATOM 707 C CA . GLU A 1 97 ? -1.340 -13.224 -0.123 1.00 92.50 97 GLU A CA 1
ATOM 708 C C . GLU A 1 97 ? -2.410 -14.192 -0.636 1.00 92.50 97 GLU A C 1
ATOM 710 O O . GLU A 1 97 ? -2.865 -15.076 0.091 1.00 92.50 97 GLU A O 1
ATOM 715 N N . LEU A 1 98 ? -2.796 -14.046 -1.905 1.00 93.44 98 LEU A N 1
ATOM 716 C CA . LEU A 1 98 ? -3.664 -15.001 -2.589 1.00 93.44 98 LEU A CA 1
ATOM 717 C C . LEU A 1 98 ? -2.801 -16.020 -3.344 1.00 93.44 98 LEU A C 1
ATOM 719 O O . LEU A 1 98 ? -2.082 -15.657 -4.277 1.00 93.44 98 LEU A O 1
ATOM 723 N N . ARG A 1 99 ? -2.892 -17.300 -2.970 1.00 92.12 99 ARG A N 1
ATOM 724 C CA . ARG A 1 99 ? -2.232 -18.419 -3.664 1.00 92.12 99 ARG A CA 1
ATOM 725 C C . ARG A 1 99 ? -3.278 -19.406 -4.163 1.00 92.12 99 ARG A C 1
ATOM 727 O O . ARG A 1 99 ? -3.834 -20.176 -3.383 1.00 92.12 99 ARG A O 1
ATOM 734 N N . GLY A 1 100 ? -3.550 -19.388 -5.467 1.00 93.81 100 GLY A N 1
ATOM 735 C CA . GLY A 1 100 ? -4.642 -20.177 -6.041 1.00 93.81 100 GLY A CA 1
ATOM 736 C C . GLY A 1 100 ? -5.981 -19.753 -5.435 1.00 93.81 100 GLY A C 1
ATOM 737 O O . GLY A 1 100 ? -6.385 -18.604 -5.584 1.00 93.81 100 GLY A O 1
ATOM 738 N N . THR A 1 101 ? -6.647 -20.665 -4.726 1.00 95.44 101 THR A N 1
ATOM 739 C CA . THR A 1 101 ? -7.917 -20.408 -4.022 1.00 95.44 101 THR A CA 1
ATOM 740 C C . THR A 1 101 ? -7.740 -20.089 -2.535 1.00 95.44 101 THR A C 1
ATOM 742 O O . THR A 1 101 ? -8.730 -19.928 -1.824 1.00 95.44 101 THR A O 1
ATOM 745 N N . SER A 1 102 ? -6.504 -20.038 -2.035 1.00 94.06 102 SER A N 1
ATOM 746 C CA . SER A 1 102 ? -6.209 -19.830 -0.617 1.00 94.06 102 SER A CA 1
ATOM 747 C C . SER A 1 102 ? -5.809 -18.385 -0.333 1.00 94.06 102 SER A C 1
ATOM 749 O O . SER A 1 102 ? -4.953 -17.832 -1.021 1.00 94.06 102 SER A O 1
ATOM 751 N N . ILE A 1 103 ? -6.391 -17.805 0.720 1.00 93.56 103 ILE A N 1
ATOM 752 C CA . ILE A 1 103 ? -5.995 -16.510 1.287 1.00 93.56 103 ILE A CA 1
ATOM 753 C C . ILE A 1 103 ? -5.107 -16.784 2.503 1.00 93.56 103 ILE A C 1
ATOM 755 O O . ILE A 1 103 ? -5.515 -17.502 3.416 1.00 93.56 103 ILE A O 1
ATOM 759 N N . ILE A 1 104 ? -3.898 -16.230 2.502 1.00 92.12 104 ILE A N 1
ATOM 760 C CA . ILE A 1 104 ? -2.919 -16.358 3.585 1.00 92.12 104 ILE A CA 1
ATOM 761 C C . ILE A 1 104 ? -2.747 -14.985 4.229 1.00 92.12 104 ILE A C 1
ATOM 763 O O . ILE A 1 104 ? -2.418 -14.024 3.538 1.00 92.12 104 ILE A O 1
ATOM 767 N N . ASP A 1 105 ? -2.956 -14.894 5.540 1.00 90.94 105 ASP A N 1
ATOM 768 C CA . ASP A 1 105 ? -2.652 -13.696 6.323 1.00 90.94 105 ASP A CA 1
ATOM 769 C C . ASP A 1 105 ? -1.161 -13.659 6.666 1.00 90.94 105 ASP A C 1
ATOM 771 O O . ASP A 1 105 ? -0.638 -14.500 7.404 1.00 90.94 105 ASP A O 1
ATOM 775 N N . LEU A 1 106 ? -0.464 -12.687 6.091 1.00 87.25 106 LEU A N 1
ATOM 776 C CA . LEU A 1 106 ? 0.976 -12.532 6.236 1.00 87.25 106 LEU A CA 1
ATOM 777 C C . LEU A 1 106 ? 1.372 -11.895 7.571 1.00 87.25 106 LEU A C 1
ATOM 779 O O . LEU A 1 106 ? 2.541 -12.002 7.937 1.00 87.25 106 LEU A O 1
ATOM 783 N N . LEU A 1 107 ? 0.438 -11.275 8.302 1.00 86.19 107 LEU A N 1
ATOM 784 C CA . LEU A 1 107 ? 0.714 -10.682 9.614 1.00 86.19 107 LEU A CA 1
ATOM 785 C C . LEU A 1 107 ? 0.477 -11.666 10.766 1.00 86.19 107 LEU A C 1
ATOM 787 O O . LEU A 1 107 ? 1.141 -11.561 11.794 1.00 86.19 107 LEU A O 1
ATOM 791 N N . SER A 1 108 ? -0.435 -12.632 10.609 1.00 80.88 108 SER A N 1
ATOM 792 C CA . SER A 1 108 ? -0.735 -13.628 11.653 1.00 80.88 108 SER A CA 1
ATOM 793 C C . SER A 1 108 ? -0.010 -14.966 11.489 1.00 80.88 108 SER A C 1
ATOM 795 O O . SER A 1 108 ? -0.056 -15.800 12.396 1.00 80.88 108 SER A O 1
ATOM 797 N N . THR A 1 109 ? 0.689 -15.195 10.371 1.00 62.91 109 THR A N 1
ATOM 798 C CA . THR A 1 109 ? 1.462 -16.430 10.176 1.00 62.91 109 THR A CA 1
ATOM 799 C C . THR A 1 109 ? 2.697 -16.425 11.090 1.00 62.91 109 THR A C 1
ATOM 801 O O . THR A 1 109 ? 3.597 -15.613 10.874 1.00 62.91 109 THR A O 1
ATOM 804 N N . PRO A 1 110 ? 2.813 -17.335 12.080 1.00 54.28 110 PRO A N 1
ATOM 805 C CA . PRO A 1 110 ? 4.002 -17.400 12.921 1.00 54.28 110 PRO A CA 1
ATOM 806 C C . PRO A 1 110 ? 5.228 -17.715 12.060 1.00 54.28 110 PRO A C 1
ATOM 808 O O . PRO A 1 110 ? 5.217 -18.666 11.270 1.00 54.28 110 PRO A O 1
ATOM 811 N N . VAL A 1 111 ? 6.301 -16.934 12.228 1.00 54.00 111 VAL A N 1
ATOM 812 C CA . VAL A 1 111 ? 7.621 -17.260 11.675 1.00 54.00 111 VAL A CA 1
ATOM 813 C C . VAL A 1 111 ? 7.943 -18.669 12.158 1.00 54.00 111 VAL A C 1
ATOM 815 O O . VAL A 1 111 ? 8.035 -18.899 13.363 1.00 54.00 111 VAL A O 1
ATOM 818 N N . ARG A 1 112 ? 8.049 -19.644 11.245 1.00 44.22 112 ARG A N 1
ATOM 819 C CA . ARG A 1 112 ? 8.475 -21.002 11.604 1.00 44.22 112 ARG A CA 1
ATOM 820 C C . ARG A 1 112 ? 9.918 -20.920 12.098 1.00 44.22 112 ARG A C 1
ATOM 822 O O . ARG A 1 112 ? 10.855 -21.051 11.316 1.00 44.22 112 ARG A O 1
ATOM 829 N N . GLY A 1 113 ? 10.076 -20.673 13.396 1.00 42.38 113 GLY A N 1
ATOM 830 C CA . GLY A 1 113 ? 11.326 -20.831 14.113 1.00 42.38 113 GLY A CA 1
ATOM 831 C C . GLY A 1 113 ? 11.839 -22.243 13.875 1.00 42.38 113 GLY A C 1
ATOM 832 O O . GLY A 1 113 ? 11.068 -23.206 13.869 1.00 42.38 113 GLY A O 1
ATOM 833 N N . SER A 1 114 ? 13.135 -22.337 13.605 1.00 41.53 114 SER A N 1
ATOM 834 C CA . SER A 1 114 ? 13.848 -23.589 13.420 1.00 41.53 114 SER A CA 1
ATOM 835 C C . SER A 1 114 ? 13.421 -24.598 14.486 1.00 41.53 114 SER A C 1
ATOM 837 O O . SER A 1 114 ? 13.520 -24.356 15.689 1.00 41.53 114 SER A O 1
ATOM 839 N N . ALA A 1 115 ? 12.921 -25.751 14.044 1.00 42.62 115 ALA A N 1
ATOM 840 C CA . ALA A 1 115 ? 12.768 -26.888 14.928 1.00 42.62 115 ALA A CA 1
ATOM 841 C C . ALA A 1 115 ? 14.170 -27.238 15.441 1.00 42.62 115 ALA A C 1
ATOM 843 O O . ALA A 1 115 ? 14.969 -27.852 14.730 1.00 42.62 115 ALA A O 1
ATOM 844 N N . LYS A 1 116 ? 14.492 -26.809 16.666 1.00 45.12 116 LYS A N 1
ATOM 845 C CA . LYS A 1 116 ? 15.616 -27.343 17.427 1.00 45.12 116 LYS A CA 1
ATOM 846 C C . LYS A 1 116 ? 15.380 -28.851 17.476 1.00 45.12 116 LYS A C 1
ATOM 848 O O . LYS A 1 116 ? 14.458 -29.310 18.147 1.00 45.12 116 LYS A O 1
ATOM 853 N N . LYS A 1 117 ? 16.170 -29.619 16.720 1.00 45.06 117 LYS A N 1
ATOM 854 C CA . LYS A 1 117 ? 16.280 -31.065 16.915 1.00 45.06 117 LYS A CA 1
ATOM 855 C C . LYS A 1 117 ? 16.773 -31.266 18.347 1.00 45.06 117 LYS A C 1
ATOM 857 O O . LYS A 1 117 ? 17.967 -31.171 18.611 1.00 45.06 117 LYS A O 1
ATOM 862 N N . GLY A 1 118 ? 15.843 -31.489 19.270 1.00 41.31 118 GLY A N 1
ATOM 863 C CA . GLY A 1 118 ? 16.131 -32.107 20.552 1.00 41.31 118 GLY A CA 1
ATOM 864 C C . GLY A 1 118 ? 16.553 -33.542 20.276 1.00 41.31 118 GLY A C 1
ATOM 865 O O . GLY A 1 118 ? 15.710 -34.426 20.172 1.00 41.31 118 GLY A O 1
ATOM 866 N N . GLY A 1 119 ? 17.851 -33.745 20.062 1.00 38.66 119 GLY A N 1
ATOM 867 C CA . GLY A 1 119 ? 18.464 -35.062 20.097 1.00 38.66 119 GLY A CA 1
ATOM 868 C C . GLY A 1 119 ? 18.636 -35.452 21.554 1.00 38.66 119 GLY A C 1
ATOM 869 O O . GLY A 1 119 ? 19.560 -34.982 22.209 1.00 38.66 119 GLY A O 1
ATOM 870 N N . GLY A 1 120 ? 17.704 -36.255 22.058 1.00 43.94 120 GLY A N 1
ATOM 871 C CA . GLY A 1 120 ? 17.941 -37.081 23.228 1.00 43.94 120 GLY A CA 1
ATOM 872 C C . GLY A 1 120 ? 18.653 -38.359 22.804 1.00 43.94 120 GLY A C 1
ATOM 873 O O . GLY A 1 120 ? 18.191 -39.025 21.879 1.00 43.94 120 GLY A O 1
ATOM 874 N N . SER A 1 121 ? 19.765 -38.650 23.471 1.00 47.34 121 SER A N 1
ATOM 875 C CA . SER A 1 121 ? 20.160 -39.944 24.044 1.00 47.34 121 SER A CA 1
ATOM 876 C C . SER A 1 121 ? 21.440 -39.733 24.838 1.00 47.34 121 SER A C 1
ATOM 878 O O . SER A 1 121 ? 22.374 -39.118 24.279 1.00 47.34 121 SER A O 1
#

InterPro domains:
  IPR001752 Kinesin motor domain [PF00225] (2-110)
  IPR001752 Kinesin motor domain [PS50067] (1-121)
  IPR027417 P-loop containing nucl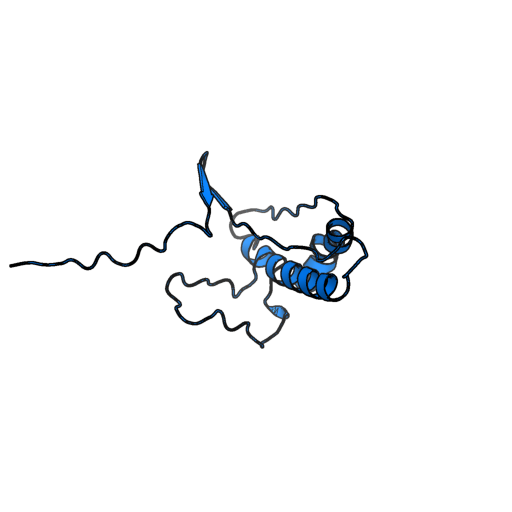eoside triphosphate hydrolase [SSF52540] (1-109)
  IPR036961 Kinesin motor domain superfamily [G3DSA:3.40.850.10] (1-118)

Secondary structure (DSSP, 8-state):
--HHHHHHTTTGGGHHHHHTT---------STTSSHHHHHHBS-----TT--S-----SS-GGGB-HHHHHHHHHHHHHHH---TT-PPP-----EEEETTEEEETTTS------------

Radius of gyration: 18.38 Å; chains: 1; bounding box: 36×57×41 Å